Protein AF-A0A3D1Z1L5-F1 (afdb_monomer_lite)

Foldseek 3Di:
DDPVVVDDDFPDAAEPPDDVVRQVVQQQPRDDPPPRHRHQKHFYAYPVRDGPGIDGPVNVCPVVDDPVVVVD

Sequence (72 aa):
MKAKELMIPSPEYLHSDDTLRTAVNLLRTARRDEDKLGTKGLPVLDENSKLVGMLSMADILRAVFPFYMGMM

pLDDT: mean 82.37, std 14.04, range [52.16, 96.69]

Structure (mmCIF, N/CA/C/O backbone):
data_AF-A0A3D1Z1L5-F1
#
_entry.id   AF-A0A3D1Z1L5-F1
#
loop_
_atom_site.group_PDB
_atom_site.id
_atom_site.type_symbol
_atom_site.label_atom_id
_atom_site.label_alt_id
_atom_site.label_comp_id
_atom_site.label_asym_id
_atom_site.label_entity_id
_atom_site.label_seq_id
_atom_site.pdbx_PDB_ins_code
_atom_site.Cartn_x
_atom_site.Cartn_y
_atom_site.Cartn_z
_atom_site.occupancy
_atom_site.B_iso_or_equiv
_atom_site.auth_seq_id
_atom_site.auth_comp_id
_atom_site.auth_asym_id
_atom_site.auth_atom_id
_atom_site.pdbx_PDB_model_num
ATOM 1 N N . MET A 1 1 ? -3.820 -2.924 26.595 1.00 84.62 1 MET A N 1
ATOM 2 C CA . MET A 1 1 ? -3.131 -2.296 25.452 1.00 84.62 1 MET A CA 1
ATOM 3 C C . MET A 1 1 ? -3.758 -2.802 24.160 1.00 84.62 1 MET A C 1
ATOM 5 O O . MET A 1 1 ? -4.029 -3.994 24.069 1.00 84.62 1 MET A O 1
ATOM 9 N N . LYS A 1 2 ? -4.052 -1.917 23.206 1.00 94.62 2 LYS A N 1
ATOM 10 C CA . LYS A 1 2 ?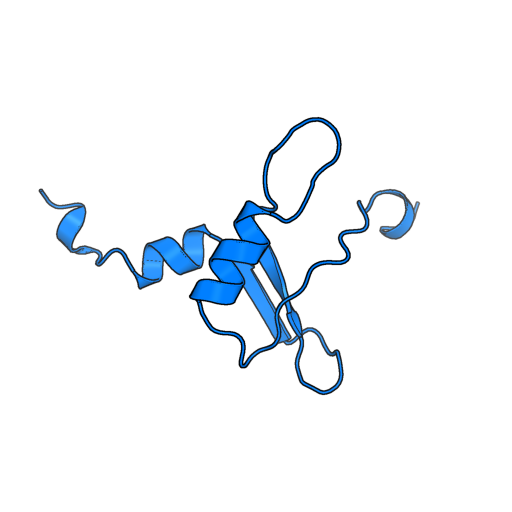 -4.714 -2.205 21.921 1.00 94.62 2 LYS A CA 1
ATOM 11 C C . LYS A 1 2 ? -3.824 -1.748 20.763 1.00 94.62 2 LYS A C 1
ATOM 13 O O . LYS A 1 2 ? -3.137 -0.746 20.889 1.00 94.62 2 LYS A O 1
ATOM 18 N N . ALA A 1 3 ? -3.897 -2.410 19.606 1.00 88.56 3 ALA A N 1
ATOM 19 C CA . ALA A 1 3 ? -3.105 -2.037 18.422 1.00 88.56 3 ALA A CA 1
ATOM 20 C C . ALA A 1 3 ? -3.273 -0.556 18.021 1.00 88.56 3 ALA A C 1
ATOM 22 O O . ALA A 1 3 ? -2.296 0.113 17.697 1.00 88.56 3 ALA A O 1
ATOM 23 N N . LYS A 1 4 ? -4.492 -0.013 18.153 1.00 90.69 4 LYS A N 1
ATOM 24 C CA . LYS A 1 4 ? -4.795 1.405 17.897 1.00 90.69 4 LYS A CA 1
ATOM 25 C C . LYS A 1 4 ? -4.028 2.401 18.778 1.00 90.69 4 LYS A C 1
ATOM 27 O O . LYS A 1 4 ? -3.992 3.576 18.452 1.00 90.69 4 LYS A O 1
ATOM 32 N N . GLU A 1 5 ? -3.494 1.946 19.911 1.00 90.69 5 GLU A N 1
ATOM 33 C CA . GLU A 1 5 ? -2.740 2.770 20.865 1.00 90.69 5 GLU A CA 1
ATOM 34 C C . GLU A 1 5 ? -1.250 2.854 20.490 1.00 90.69 5 GLU A C 1
ATOM 36 O O . GLU A 1 5 ? -0.541 3.689 21.035 1.00 90.69 5 GLU A O 1
ATOM 41 N N . LEU A 1 6 ? -0.779 1.996 19.574 1.00 85.38 6 LEU A N 1
ATOM 42 C CA . LEU A 1 6 ? 0.614 1.938 19.107 1.00 85.38 6 LEU A CA 1
ATOM 43 C C . LEU A 1 6 ? 0.764 2.254 17.616 1.00 85.38 6 LEU A C 1
ATOM 45 O O . LEU A 1 6 ? 1.852 2.610 17.171 1.00 85.38 6 LEU A O 1
ATOM 49 N N . MET A 1 7 ? -0.294 2.058 16.826 1.00 83.12 7 MET A N 1
ATOM 50 C CA . MET A 1 7 ? -0.239 2.296 15.389 1.00 83.12 7 MET A CA 1
ATOM 51 C C . MET A 1 7 ? 0.035 3.771 15.091 1.00 83.12 7 MET A C 1
ATOM 53 O O . MET A 1 7 ? -0.500 4.658 15.753 1.00 83.12 7 MET A O 1
ATOM 57 N N . ILE A 1 8 ? 0.811 4.017 14.041 1.00 78.38 8 ILE A N 1
ATOM 58 C CA . ILE A 1 8 ? 0.945 5.347 13.455 1.00 78.38 8 ILE A CA 1
ATOM 59 C C . ILE A 1 8 ? -0.147 5.459 12.386 1.00 78.38 8 ILE A C 1
ATOM 61 O O . ILE A 1 8 ? -0.135 4.656 11.448 1.00 78.38 8 ILE A O 1
ATOM 65 N N . PRO A 1 9 ? -1.105 6.391 12.512 1.00 74.06 9 PRO A N 1
ATOM 66 C CA . PRO A 1 9 ? -2.100 6.621 11.475 1.00 74.06 9 PRO A CA 1
ATOM 67 C C . PRO A 1 9 ? -1.406 7.074 10.184 1.00 74.06 9 PRO A C 1
ATOM 69 O O . PRO A 1 9 ? -0.725 8.093 10.181 1.00 74.06 9 PRO A O 1
ATOM 72 N N . SER A 1 10 ? -1.579 6.325 9.096 1.00 70.94 10 SER A N 1
ATOM 73 C CA . SER A 1 10 ? -1.157 6.729 7.749 1.00 70.94 10 SER A CA 1
ATOM 74 C C . SER A 1 10 ? -2.422 6.818 6.901 1.00 70.94 10 SER A C 1
ATOM 76 O O . SER A 1 10 ? -3.099 5.799 6.745 1.00 70.94 10 SER A O 1
ATOM 78 N N . PRO A 1 11 ? -2.810 8.010 6.423 1.00 71.50 11 PRO A N 1
ATOM 79 C CA . PRO A 1 11 ? -4.016 8.166 5.617 1.00 71.50 11 PRO A CA 1
ATOM 80 C C . PRO A 1 11 ? -3.854 7.634 4.185 1.00 71.50 11 PRO A C 1
ATOM 82 O O . PRO A 1 11 ? -4.847 7.514 3.474 1.00 71.50 11 PRO A O 1
ATOM 85 N N . GLU A 1 12 ? -2.632 7.338 3.741 1.00 87.69 12 GLU A N 1
ATOM 86 C CA . GLU A 1 12 ? -2.352 6.914 2.375 1.00 87.69 12 GLU A CA 1
ATOM 87 C C . GLU A 1 12 ? -2.632 5.421 2.157 1.00 87.69 12 GLU A C 1
ATOM 89 O O . GLU A 1 12 ? -2.138 4.547 2.870 1.00 87.69 12 GLU A O 1
ATOM 94 N N . TYR A 1 13 ? -3.380 5.133 1.099 1.00 91.50 13 TYR A N 1
ATOM 95 C CA . TYR A 1 13 ? -3.644 3.799 0.577 1.00 91.50 13 TYR A CA 1
ATOM 96 C C . TYR A 1 13 ? -3.707 3.864 -0.951 1.00 91.50 13 TYR A C 1
ATOM 98 O O . TYR A 1 13 ? -3.741 4.947 -1.537 1.00 91.50 13 TYR A O 1
ATOM 106 N N . LEU A 1 14 ? -3.687 2.699 -1.588 1.00 94.12 14 LEU A N 1
ATOM 107 C CA . LEU A 1 14 ? -3.879 2.539 -3.026 1.00 94.12 14 LEU A CA 1
ATOM 108 C C . LEU A 1 14 ? -5.240 1.921 -3.306 1.00 94.12 14 LEU A C 1
ATOM 110 O O . LEU A 1 14 ? -5.751 1.158 -2.488 1.00 94.12 14 LEU A O 1
ATOM 114 N N . HIS A 1 15 ? -5.778 2.183 -4.487 1.00 96.00 15 HIS A N 1
ATOM 115 C CA . HIS A 1 15 ? -6.843 1.383 -5.072 1.00 96.00 15 HIS A CA 1
ATOM 116 C C . HIS A 1 15 ? -6.266 0.284 -5.968 1.00 96.00 15 HIS A C 1
ATOM 118 O O . HIS A 1 15 ? -5.186 0.436 -6.538 1.00 96.00 15 HIS A O 1
ATOM 124 N N . SER A 1 16 ? -6.981 -0.835 -6.107 1.00 94.50 16 SER A N 1
ATOM 125 C CA . SER A 1 16 ? -6.548 -1.970 -6.940 1.00 94.50 16 SER A CA 1
ATOM 126 C C . SER A 1 16 ? -6.289 -1.609 -8.406 1.00 94.50 16 SER A C 1
ATOM 1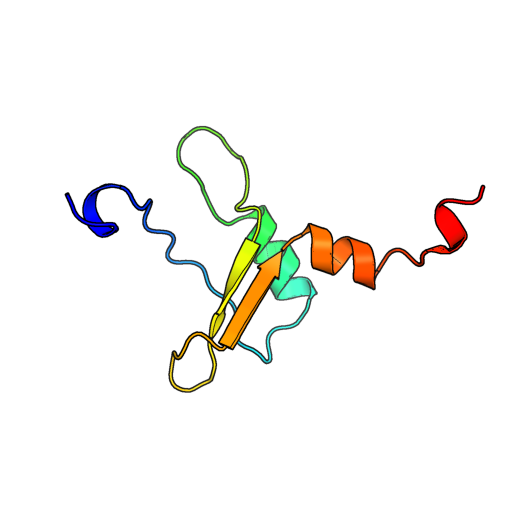28 O O . SER A 1 16 ? -5.454 -2.246 -9.042 1.00 94.50 16 SER A O 1
ATOM 130 N N . ASP A 1 17 ? -6.959 -0.574 -8.916 1.00 95.00 17 ASP A N 1
ATOM 131 C CA . ASP A 1 17 ? -6.823 -0.099 -10.297 1.00 95.00 17 ASP A CA 1
ATOM 132 C C . ASP A 1 17 ? -5.806 1.049 -10.451 1.00 95.00 17 ASP A C 1
ATOM 134 O O . ASP A 1 17 ? -5.616 1.578 -11.551 1.00 95.00 17 ASP A O 1
ATOM 138 N N . ASP A 1 18 ? -5.125 1.447 -9.368 1.00 95.44 18 ASP A N 1
ATOM 139 C CA . ASP A 1 18 ? -4.086 2.472 -9.435 1.00 95.44 18 ASP A CA 1
ATOM 140 C C . ASP A 1 18 ? -2.883 2.009 -10.259 1.00 95.44 18 ASP A C 1
ATOM 142 O O . ASP A 1 18 ? -2.378 0.889 -10.159 1.00 95.44 18 ASP A O 1
ATOM 146 N N . THR A 1 19 ? -2.336 2.937 -11.043 1.00 95.31 19 THR A N 1
ATOM 147 C CA . THR A 1 19 ? -1.115 2.667 -11.807 1.00 95.31 19 THR A CA 1
ATOM 148 C C . THR A 1 19 ? 0.106 2.530 -10.892 1.00 95.31 19 THR A C 1
ATOM 150 O O . THR A 1 19 ? 0.222 3.207 -9.867 1.00 95.31 19 THR A O 1
ATOM 153 N N . LEU A 1 20 ? 1.118 1.770 -11.330 1.00 92.56 20 LEU A N 1
ATOM 154 C CA . LEU A 1 20 ? 2.411 1.702 -10.630 1.00 92.56 20 LEU A CA 1
ATOM 155 C C . LEU A 1 20 ? 3.072 3.081 -10.462 1.00 92.56 20 LEU A C 1
ATOM 157 O O . LEU A 1 20 ? 3.760 3.321 -9.472 1.00 92.56 20 LEU A O 1
ATOM 161 N N . ARG A 1 21 ? 2.843 4.020 -11.390 1.00 92.19 21 ARG A N 1
ATOM 162 C CA . ARG A 1 21 ? 3.324 5.405 -11.261 1.00 92.19 21 ARG A CA 1
ATOM 163 C C . ARG A 1 21 ? 2.683 6.107 -10.063 1.00 92.19 21 ARG A C 1
ATOM 165 O O . ARG A 1 21 ? 3.383 6.808 -9.332 1.00 92.19 21 ARG A O 1
ATOM 172 N N . THR A 1 22 ? 1.377 5.928 -9.870 1.00 93.38 22 THR A N 1
ATOM 173 C CA . THR A 1 22 ? 0.649 6.426 -8.696 1.00 93.38 22 THR A CA 1
ATOM 174 C C . THR A 1 22 ? 1.222 5.807 -7.425 1.00 93.38 22 THR A C 1
ATOM 176 O O . THR A 1 22 ? 1.605 6.545 -6.518 1.00 93.38 22 THR A O 1
ATOM 179 N N . ALA A 1 23 ? 1.408 4.482 -7.413 1.00 92.25 23 ALA A N 1
ATOM 180 C CA . ALA A 1 23 ? 2.000 3.761 -6.288 1.00 92.25 23 ALA A CA 1
ATOM 181 C C . ALA A 1 23 ? 3.390 4.282 -5.901 1.00 92.25 23 ALA A C 1
ATOM 183 O O . ALA A 1 23 ? 3.629 4.601 -4.739 1.00 92.25 23 ALA A O 1
ATOM 184 N N . VAL A 1 24 ? 4.299 4.445 -6.867 1.00 90.50 24 VAL A N 1
ATOM 185 C CA . VAL A 1 24 ? 5.653 4.969 -6.618 1.00 90.50 24 VAL A CA 1
ATOM 186 C C . VAL A 1 24 ? 5.618 6.402 -6.089 1.00 90.50 24 VAL A C 1
ATOM 188 O O . VAL A 1 24 ? 6.384 6.741 -5.186 1.00 90.50 24 VAL A O 1
ATOM 191 N N . ASN A 1 25 ? 4.747 7.254 -6.635 1.00 89.38 25 ASN A N 1
ATOM 192 C CA . ASN A 1 25 ? 4.617 8.625 -6.153 1.00 89.38 25 ASN A CA 1
ATOM 193 C C . ASN A 1 25 ? 4.131 8.652 -4.703 1.00 89.38 25 ASN A C 1
ATOM 195 O O . ASN A 1 25 ? 4.777 9.305 -3.889 1.00 89.38 25 ASN A O 1
ATOM 199 N N . LEU A 1 26 ? 3.079 7.895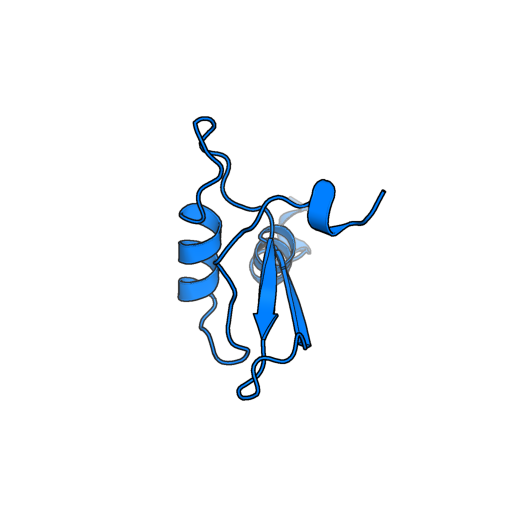 -4.375 1.00 89.25 26 LEU A N 1
ATOM 200 C CA . LEU A 1 26 ? 2.552 7.814 -3.015 1.00 89.25 26 LEU A CA 1
ATOM 201 C C . LEU A 1 26 ? 3.574 7.227 -2.040 1.00 89.25 26 LEU A C 1
ATOM 203 O O . LEU A 1 26 ? 3.809 7.827 -1.001 1.00 89.25 26 LEU A O 1
ATOM 207 N N . LEU A 1 27 ? 4.266 6.137 -2.384 1.00 86.50 27 LEU A N 1
ATOM 208 C CA . 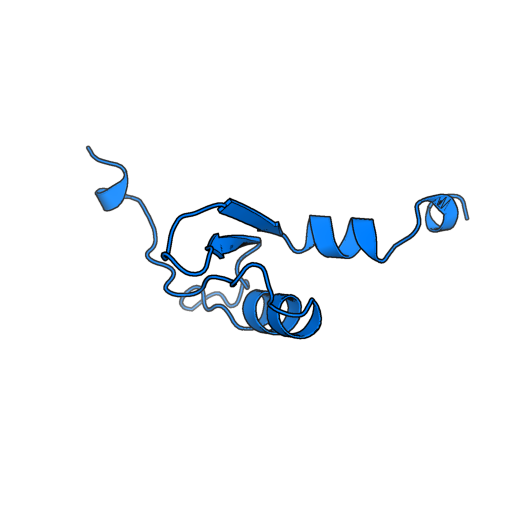LEU A 1 27 ? 5.323 5.563 -1.537 1.00 86.50 27 LEU A CA 1
ATOM 209 C C . LEU A 1 27 ? 6.464 6.559 -1.260 1.00 86.50 27 LEU A C 1
ATOM 211 O O . LEU A 1 27 ? 7.032 6.566 -0.169 1.00 86.50 27 LEU A O 1
ATOM 215 N N . ARG A 1 28 ? 6.802 7.419 -2.231 1.00 81.56 28 ARG A N 1
ATOM 216 C CA . ARG A 1 28 ? 7.852 8.440 -2.084 1.00 81.56 28 ARG A CA 1
ATOM 217 C C . ARG A 1 28 ? 7.395 9.645 -1.260 1.00 81.56 28 ARG A C 1
ATOM 219 O O . ARG A 1 28 ? 8.224 10.263 -0.596 1.00 81.56 28 ARG A O 1
ATOM 226 N N . THR A 1 29 ? 6.120 10.023 -1.351 1.00 76.69 29 THR A N 1
ATOM 227 C CA . THR A 1 29 ? 5.590 11.246 -0.727 1.00 76.69 29 THR A CA 1
ATOM 228 C C . THR A 1 29 ? 4.816 11.007 0.561 1.00 76.69 29 THR A C 1
ATOM 230 O O . THR A 1 29 ? 4.576 11.981 1.272 1.00 76.69 29 THR A O 1
ATOM 233 N N . ALA A 1 30 ? 4.419 9.764 0.854 1.00 70.12 30 ALA A N 1
ATOM 234 C CA . ALA A 1 30 ? 3.749 9.388 2.094 1.00 70.12 30 ALA A CA 1
ATOM 235 C C . ALA A 1 30 ? 4.645 9.800 3.262 1.00 70.12 30 ALA A C 1
ATOM 237 O O . ALA A 1 30 ? 5.782 9.337 3.391 1.00 70.12 30 ALA A O 1
ATOM 238 N N . ARG A 1 31 ? 4.168 10.766 4.045 1.00 62.38 31 ARG A N 1
ATOM 239 C CA . ARG A 1 31 ? 4.970 11.418 5.075 1.00 62.38 31 ARG A CA 1
ATOM 240 C C . ARG A 1 31 ? 5.001 10.533 6.315 1.00 62.38 31 ARG A C 1
ATOM 242 O O . ARG A 1 31 ? 3.959 10.180 6.851 1.00 62.38 31 ARG A O 1
ATOM 249 N N . ARG A 1 32 ? 6.200 10.249 6.814 1.00 57.69 32 ARG A N 1
ATOM 250 C CA . ARG A 1 32 ? 6.421 10.076 8.252 1.00 57.69 32 ARG A CA 1
ATOM 251 C C . ARG A 1 32 ? 6.952 11.409 8.778 1.00 57.69 32 ARG A C 1
ATOM 253 O O . ARG A 1 32 ? 7.793 12.014 8.114 1.00 57.69 32 ARG A O 1
ATOM 260 N N . ASP A 1 33 ? 6.385 11.904 9.875 1.00 55.25 33 ASP A N 1
ATOM 261 C CA . ASP A 1 33 ? 6.794 13.152 10.533 1.00 55.25 33 ASP A CA 1
ATOM 262 C C . ASP A 1 33 ? 8.313 13.254 10.714 1.00 55.25 33 ASP A C 1
ATOM 264 O O . ASP A 1 33 ? 8.951 12.237 10.965 1.00 55.25 33 ASP A O 1
ATOM 268 N N . GLU A 1 34 ? 8.820 14.491 10.587 1.00 54.78 34 GLU A N 1
ATOM 269 C CA . GLU A 1 34 ? 10.180 15.059 10.776 1.00 54.78 34 GLU A CA 1
ATOM 270 C C . GLU A 1 34 ? 11.408 14.295 10.221 1.00 54.78 34 GLU A C 1
ATOM 272 O O . GLU A 1 34 ? 12.344 14.931 9.735 1.00 54.78 34 GLU A O 1
ATOM 277 N N . ASP A 1 35 ? 11.367 12.971 10.122 1.00 52.16 35 ASP A N 1
ATOM 278 C CA . ASP A 1 35 ? 12.315 12.097 9.445 1.00 52.16 35 ASP A CA 1
ATOM 279 C C . ASP A 1 35 ? 11.687 11.538 8.162 1.00 52.16 35 ASP A C 1
ATOM 281 O O . ASP A 1 35 ? 10.885 10.602 8.164 1.00 52.16 35 ASP A O 1
ATOM 285 N N . LYS A 1 36 ? 12.077 12.151 7.038 1.00 52.38 36 LYS A N 1
ATOM 286 C CA . LYS A 1 36 ? 11.619 11.932 5.653 1.00 52.38 36 LYS A CA 1
ATOM 287 C C . LYS A 1 36 ? 11.894 10.517 5.114 1.00 52.38 36 LYS A C 1
ATOM 289 O O . LYS A 1 36 ? 12.564 10.360 4.093 1.00 52.38 36 LYS A O 1
ATOM 294 N N . LEU A 1 37 ? 11.384 9.474 5.755 1.00 53.41 37 LEU A N 1
ATOM 295 C CA . LEU A 1 37 ? 11.437 8.116 5.235 1.00 53.41 37 LEU A CA 1
ATOM 296 C C . LEU A 1 37 ? 10.041 7.736 4.746 1.00 53.41 37 LEU A C 1
ATOM 298 O O . LEU A 1 37 ? 9.171 7.385 5.542 1.00 53.41 37 LEU A O 1
ATOM 302 N N . GLY A 1 38 ? 9.839 7.849 3.428 1.00 60.34 38 GLY A N 1
ATO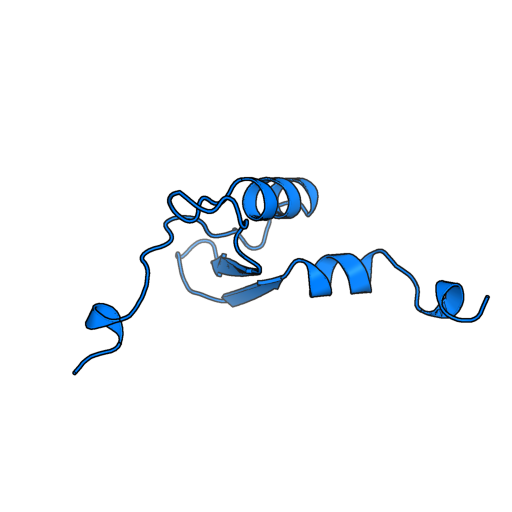M 303 C CA . GLY A 1 38 ? 8.608 7.425 2.763 1.00 60.34 38 GLY A CA 1
ATOM 304 C C . GLY A 1 38 ? 8.175 6.029 3.215 1.00 60.34 38 GLY A C 1
ATOM 305 O O . GLY A 1 38 ? 9.011 5.169 3.525 1.00 60.34 38 GLY A O 1
ATOM 306 N N . THR A 1 39 ? 6.866 5.807 3.311 1.00 70.12 39 THR A N 1
ATOM 307 C CA . THR A 1 39 ? 6.333 4.533 3.803 1.00 70.12 39 THR A CA 1
ATOM 308 C C . THR A 1 39 ? 6.800 3.387 2.899 1.00 70.12 39 THR A C 1
ATOM 310 O O . THR A 1 39 ? 6.685 3.442 1.679 1.00 70.12 39 THR A O 1
ATOM 313 N N . LYS A 1 40 ? 7.340 2.317 3.499 1.00 77.94 40 LYS A N 1
ATOM 314 C CA . LYS A 1 40 ? 7.918 1.177 2.758 1.00 77.94 40 LYS A CA 1
ATOM 315 C C . LYS A 1 40 ? 6.878 0.338 2.001 1.00 77.94 40 LYS A C 1
ATOM 317 O O . LYS A 1 40 ? 7.259 -0.457 1.143 1.00 77.94 40 LYS A O 1
ATOM 322 N N . GLY A 1 41 ? 5.595 0.513 2.306 1.00 87.7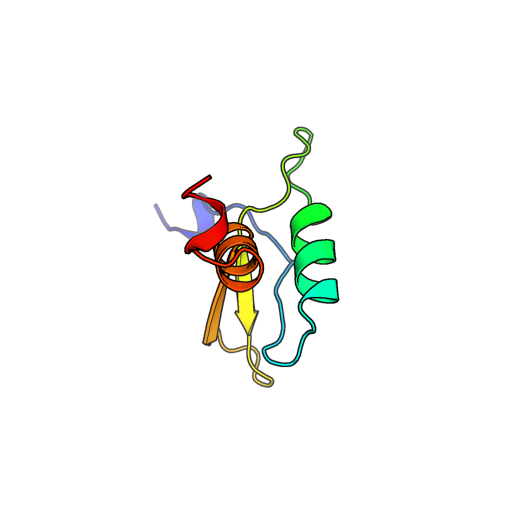5 41 GLY A N 1
ATOM 323 C CA . GLY A 1 41 ? 4.481 -0.141 1.630 1.00 87.75 41 GLY A CA 1
ATOM 324 C C . GLY A 1 41 ? 3.144 0.501 1.978 1.00 87.75 41 GLY A C 1
ATOM 325 O O . GLY A 1 41 ? 3.005 1.100 3.041 1.00 87.75 41 GLY A O 1
ATOM 326 N N . LEU A 1 42 ? 2.174 0.370 1.080 1.00 91.81 42 LEU A N 1
ATOM 327 C CA . LEU A 1 42 ? 0.828 0.914 1.235 1.00 91.81 42 LEU A CA 1
ATOM 328 C C . LEU A 1 42 ? -0.201 -0.222 1.234 1.00 91.81 42 LEU A C 1
ATOM 330 O O . LEU A 1 42 ? -0.024 -1.200 0.498 1.00 91.81 42 LEU A O 1
ATOM 334 N N . PRO A 1 43 ? -1.272 -0.119 2.040 1.00 93.38 43 PRO A N 1
ATOM 335 C CA . PRO A 1 43 ? -2.426 -0.993 1.889 1.00 93.38 43 PRO A CA 1
ATOM 336 C C . PRO A 1 43 ? -3.122 -0.717 0.551 1.00 93.38 43 PRO A C 1
ATOM 338 O O . PRO A 1 43 ? -3.195 0.428 0.107 1.00 93.38 43 PRO A O 1
ATOM 341 N N . VAL A 1 44 ? -3.640 -1.771 -0.076 1.00 95.31 44 VAL A N 1
ATOM 342 C CA . VAL A 1 44 ? -4.447 -1.694 -1.299 1.00 95.31 44 VAL A CA 1
ATOM 343 C C . VAL A 1 44 ? -5.889 -2.009 -0.932 1.00 95.31 44 VAL A C 1
ATOM 345 O O . VAL A 1 44 ? -6.159 -3.061 -0.345 1.00 95.31 44 VAL A O 1
ATOM 348 N N . LEU A 1 45 ? -6.800 -1.098 -1.253 1.00 96.25 45 LEU A N 1
ATOM 349 C CA . LEU A 1 45 ? -8.232 -1.226 -1.023 1.00 96.25 45 LEU A CA 1
ATOM 350 C C . LEU A 1 45 ? -8.970 -1.483 -2.342 1.00 96.25 45 LEU A C 1
ATOM 352 O O . LEU A 1 45 ? -8.562 -0.996 -3.397 1.00 96.25 45 LEU A O 1
ATOM 356 N N . ASP A 1 46 ? -10.070 -2.227 -2.278 1.00 95.88 46 ASP A N 1
ATOM 357 C CA . ASP A 1 46 ? -11.034 -2.300 -3.378 1.00 95.88 46 ASP A CA 1
ATOM 358 C C . ASP A 1 46 ? -11.998 -1.096 -3.381 1.00 95.88 46 ASP A C 1
ATOM 360 O O . ASP A 1 46 ? -11.922 -0.191 -2.543 1.00 95.88 46 ASP A O 1
ATOM 364 N N . GLU A 1 47 ? -12.927 -1.087 -4.336 1.00 95.00 47 GLU A N 1
ATOM 365 C CA . GLU A 1 47 ? -13.981 -0.072 -4.482 1.00 95.00 47 GLU A CA 1
ATOM 366 C C . GLU A 1 47 ? -14.896 0.062 -3.249 1.00 95.00 47 GLU A C 1
ATOM 368 O O . GLU A 1 47 ? -15.447 1.131 -2.994 1.00 95.00 47 GLU A O 1
ATOM 373 N N . ASN A 1 48 ? -15.009 -0.989 -2.432 1.00 95.69 48 ASN A N 1
ATOM 374 C CA . ASN A 1 48 ? -15.814 -1.010 -1.212 1.00 95.69 48 ASN A CA 1
ATOM 375 C C . ASN A 1 48 ? -14.992 -0.624 0.030 1.00 95.69 48 ASN A C 1
ATOM 377 O O . ASN A 1 48 ? -15.432 -0.844 1.160 1.00 95.69 48 ASN A O 1
ATOM 381 N N . SER A 1 49 ? -13.793 -0.055 -0.163 1.00 91.94 49 SER A N 1
ATOM 382 C CA . SER A 1 49 ? -12.845 0.296 0.904 1.00 91.94 49 SER A CA 1
ATOM 383 C C . SER A 1 49 ? -12.404 -0.899 1.758 1.00 91.94 49 SER A C 1
ATOM 385 O O . SER A 1 49 ? -11.997 -0.737 2.912 1.00 91.94 49 SER A O 1
ATOM 387 N N . LYS A 1 50 ? -12.463 -2.116 1.210 1.00 95.81 50 LYS A N 1
ATOM 388 C CA . LYS A 1 50 ? -11.969 -3.315 1.884 1.00 95.81 50 LYS A CA 1
ATOM 389 C C . LYS A 1 50 ? -10.503 -3.529 1.535 1.00 95.81 50 LYS A C 1
ATOM 391 O O . LYS A 1 50 ? -10.111 -3.454 0.377 1.00 95.81 50 LYS A O 1
ATOM 396 N N . LEU A 1 51 ? -9.692 -3.850 2.543 1.00 94.94 51 LEU A N 1
ATOM 397 C CA . LEU A 1 51 ? -8.293 -4.225 2.348 1.00 94.94 51 LEU A CA 1
ATOM 398 C C . LEU A 1 51 ? -8.197 -5.516 1.524 1.00 94.94 51 LEU A C 1
ATOM 400 O O . LEU A 1 51 ? -8.635 -6.574 1.980 1.00 94.94 51 LEU A O 1
ATOM 404 N N . VAL A 1 52 ? -7.589 -5.425 0.341 1.00 96.69 52 VAL A N 1
ATOM 405 C CA . VAL A 1 52 ? -7.352 -6.562 -0.563 1.00 96.69 52 VAL A CA 1
ATOM 406 C C . VAL A 1 52 ? -5.886 -6.980 -0.631 1.00 96.69 52 VAL A C 1
ATOM 408 O O . VAL A 1 52 ? -5.591 -8.096 -1.052 1.00 96.69 52 VAL A O 1
ATOM 411 N N . GLY A 1 53 ? -4.957 -6.135 -0.177 1.00 95.19 53 GLY A N 1
ATOM 412 C CA . GLY A 1 53 ? -3.542 -6.492 -0.137 1.00 95.19 53 GLY A CA 1
ATOM 413 C C . GLY A 1 53 ? -2.630 -5.383 0.368 1.00 95.19 53 GLY A C 1
ATOM 414 O O . GLY A 1 53 ? -3.077 -4.376 0.915 1.00 95.19 53 GLY A O 1
ATOM 415 N N . MET A 1 54 ? -1.330 -5.580 0.170 1.00 93.81 54 MET A N 1
ATOM 416 C CA . MET A 1 54 ? -0.294 -4.580 0.416 1.00 93.81 54 MET A CA 1
ATOM 417 C C . MET A 1 54 ? 0.654 -4.534 -0.778 1.00 93.81 54 MET A C 1
ATOM 419 O O . MET A 1 54 ? 0.973 -5.577 -1.343 1.00 93.81 54 MET A O 1
ATOM 423 N N . LEU A 1 55 ? 1.126 -3.339 -1.127 1.00 93.81 55 LEU A N 1
ATOM 424 C CA . LEU A 1 55 ? 2.141 -3.141 -2.158 1.00 93.81 55 LEU A CA 1
ATOM 425 C C . LEU A 1 55 ? 3.333 -2.390 -1.566 1.00 93.81 55 LEU A C 1
ATOM 427 O O . LEU A 1 55 ? 3.184 -1.274 -1.063 1.00 93.81 55 LEU A O 1
ATOM 431 N N . SER A 1 56 ? 4.519 -2.994 -1.626 1.00 92.06 56 SER A N 1
ATOM 432 C CA . SER A 1 56 ? 5.766 -2.385 -1.161 1.00 92.06 56 SER A CA 1
ATOM 433 C C . SER A 1 56 ? 6.661 -1.928 -2.310 1.00 92.06 56 SER A C 1
ATOM 435 O O . SER A 1 56 ? 6.553 -2.395 -3.445 1.00 92.06 56 SER A O 1
ATOM 437 N N . MET A 1 57 ? 7.621 -1.051 -2.003 1.00 89.12 57 MET A N 1
ATOM 438 C CA . MET A 1 57 ? 8.655 -0.679 -2.976 1.00 89.12 57 MET A CA 1
ATOM 439 C C . MET A 1 57 ? 9.480 -1.899 -3.423 1.00 89.12 57 MET A C 1
ATOM 441 O O . MET A 1 57 ? 9.893 -1.969 -4.576 1.00 89.12 57 MET A O 1
ATOM 445 N N . ALA A 1 58 ? 9.695 -2.881 -2.540 1.00 88.44 58 ALA A N 1
ATOM 446 C CA . ALA A 1 58 ? 10.426 -4.099 -2.880 1.00 88.44 58 ALA A CA 1
ATOM 447 C C . ALA A 1 58 ? 9.671 -4.952 -3.910 1.00 88.44 58 ALA A C 1
ATOM 449 O O . ALA A 1 58 ? 10.300 -5.496 -4.815 1.00 88.44 58 ALA A O 1
ATOM 450 N N . ASP A 1 59 ? 8.342 -5.027 -3.813 1.00 91.38 59 ASP A N 1
ATOM 451 C CA . ASP A 1 59 ? 7.507 -5.743 -4.787 1.00 91.38 59 ASP A CA 1
ATOM 452 C C . ASP A 1 59 ? 7.596 -5.085 -6.166 1.00 91.38 59 ASP A C 1
ATOM 454 O O . ASP A 1 59 ? 7.809 -5.766 -7.168 1.00 91.38 59 ASP A O 1
ATOM 458 N N . ILE A 1 60 ? 7.529 -3.749 -6.206 1.00 90.25 60 ILE A N 1
ATOM 459 C CA . ILE A 1 60 ? 7.685 -2.969 -7.441 1.00 90.25 60 ILE A CA 1
ATOM 460 C C . ILE A 1 60 ? 9.072 -3.205 -8.047 1.00 90.25 60 ILE A C 1
ATOM 462 O O . ILE A 1 60 ? 9.184 -3.500 -9.235 1.00 90.25 60 ILE A O 1
ATOM 466 N N . LEU A 1 61 ? 10.135 -3.130 -7.240 1.00 87.56 61 LEU A N 1
ATOM 467 C CA . LEU A 1 61 ? 11.496 -3.387 -7.711 1.00 87.56 61 LEU A CA 1
ATOM 468 C C . LEU A 1 61 ? 11.645 -4.817 -8.240 1.00 87.56 61 LEU A C 1
ATOM 470 O O . LEU A 1 61 ? 12.207 -4.994 -9.310 1.00 87.56 61 LEU A O 1
ATOM 474 N N . ARG A 1 62 ? 11.098 -5.834 -7.566 1.00 87.06 62 ARG A N 1
ATOM 475 C CA . ARG A 1 62 ? 11.134 -7.229 -8.046 1.00 87.06 62 ARG A CA 1
ATOM 476 C C . ARG A 1 62 ? 10.368 -7.436 -9.352 1.00 87.06 62 ARG A C 1
ATOM 478 O O . ARG A 1 62 ? 10.750 -8.298 -10.135 1.00 87.06 62 ARG A O 1
ATOM 485 N N . ALA A 1 63 ? 9.290 -6.688 -9.572 1.00 86.75 63 ALA A N 1
ATOM 486 C CA . ALA A 1 63 ? 8.512 -6.765 -10.804 1.00 86.75 63 ALA A CA 1
ATOM 487 C C . ALA A 1 63 ? 9.218 -6.078 -11.985 1.00 86.75 63 ALA A C 1
ATOM 489 O O . ALA A 1 63 ? 9.107 -6.538 -13.118 1.00 86.75 63 ALA A O 1
ATOM 490 N N . VAL A 1 64 ? 9.937 -4.979 -11.723 1.00 84.19 64 VAL A N 1
ATOM 491 C CA . VAL A 1 64 ? 10.593 -4.164 -12.761 1.00 84.19 64 VAL A CA 1
ATOM 492 C C . VAL A 1 64 ? 12.036 -4.602 -13.030 1.00 84.19 64 VAL A C 1
ATOM 494 O O . VAL A 1 64 ? 12.497 -4.473 -14.161 1.00 84.19 64 VAL A O 1
ATOM 497 N N . PHE A 1 65 ? 12.752 -5.128 -12.032 1.00 79.81 65 PHE A N 1
ATOM 498 C CA . PHE A 1 65 ? 14.103 -5.667 -12.189 1.00 79.81 65 PHE A CA 1
ATOM 499 C C . PHE A 1 65 ? 14.040 -7.167 -12.480 1.00 79.81 65 PHE A C 1
ATOM 501 O O . PHE A 1 65 ? 13.806 -7.966 -11.568 1.00 79.81 65 PHE A O 1
ATOM 508 N N . PRO A 1 66 ? 14.271 -7.589 -13.731 1.00 67.19 66 PRO A N 1
ATOM 509 C CA . PRO A 1 66 ? 14.292 -8.998 -14.051 1.00 67.19 66 PRO A CA 1
ATOM 510 C C . PRO A 1 66 ? 15.502 -9.679 -13.403 1.00 67.19 66 PRO A C 1
ATOM 512 O O . PRO A 1 66 ? 16.622 -9.165 -13.405 1.00 67.19 66 PRO A O 1
ATOM 515 N N . PHE A 1 67 ? 15.262 -10.882 -12.884 1.00 61.03 67 PHE A N 1
ATOM 516 C CA . PHE A 1 67 ? 16.210 -11.689 -12.108 1.00 61.03 67 PHE A CA 1
ATOM 517 C C . PHE A 1 67 ? 17.582 -11.890 -12.784 1.00 61.03 67 PHE A C 1
ATOM 519 O O . PHE A 1 67 ? 18.585 -12.081 -12.102 1.00 61.03 67 PHE A O 1
ATOM 526 N N . TYR A 1 68 ? 17.658 -11.795 -14.115 1.00 62.50 68 TYR A N 1
ATOM 527 C CA . TYR A 1 68 ? 18.903 -11.965 -14.866 1.00 62.50 68 TYR A CA 1
ATOM 528 C C . TYR A 1 68 ? 19.906 -10.809 -14.732 1.00 62.50 68 TYR A C 1
ATOM 530 O O . TYR A 1 68 ? 21.082 -11.014 -15.009 1.00 62.50 68 TYR A O 1
ATOM 538 N N . MET A 1 69 ? 19.497 -9.619 -14.278 1.00 61.84 69 MET A N 1
ATOM 539 C CA . MET A 1 69 ? 20.430 -8.502 -14.048 1.00 61.84 69 MET A CA 1
ATOM 540 C C . MET A 1 69 ? 21.313 -8.681 -12.802 1.00 61.84 69 MET A C 1
ATOM 542 O O . MET A 1 69 ? 22.305 -7.977 -12.671 1.00 61.84 69 MET A O 1
ATOM 546 N N . GLY A 1 70 ? 20.987 -9.617 -11.903 1.00 59.59 70 GLY A N 1
ATOM 547 C CA . GLY A 1 70 ? 21.820 -9.953 -10.739 1.00 59.59 70 GLY A CA 1
ATOM 548 C C . GLY A 1 70 ? 22.922 -10.984 -11.015 1.00 59.59 70 GLY A C 1
ATOM 549 O O . GLY A 1 70 ? 23.633 -11.361 -10.090 1.00 59.59 70 GLY A O 1
ATOM 550 N N . MET A 1 71 ? 23.037 -11.472 -12.256 1.00 61.25 71 MET A N 1
ATOM 551 C CA . MET A 1 71 ? 24.044 -12.457 -12.685 1.00 61.25 71 MET A CA 1
ATOM 552 C C . MET A 1 71 ? 25.191 -11.837 -13.504 1.00 61.25 71 MET A C 1
ATOM 554 O O . MET A 1 71 ? 25.905 -12.573 -14.184 1.00 61.25 71 MET A O 1
ATOM 558 N N . MET A 1 72 ? 25.355 -10.509 -13.469 1.00 54.16 72 MET A N 1
ATOM 559 C CA . MET A 1 72 ? 26.432 -9.795 -14.166 1.00 54.16 72 MET A CA 1
ATOM 560 C C . MET A 1 72 ? 27.457 -9.221 -13.195 1.00 54.16 72 MET A C 1
ATOM 562 O O . MET A 1 72 ? 27.030 -8.683 -12.150 1.00 54.16 72 MET A O 1
#

Secondary structure (DSSP, 8-state):
--GGGTPPP----EETT--HHHHHHHHHH-PPSSS----SEEEEE-TTS-EEEEEEHHHHHHHHS-GGGGG-

Radius of gyration: 14.6 Å; chains: 1; bounding box: 42×28×40 Å